Protein AF-A0A218XAG0-F1 (afdb_monomer_lite)

Secondary structure (DSSP, 8-state):
----HHHHTT-------EEEEE--GGGS-HHHHHHHHHHHHHSEEE-TTS-EEE-TTEEEEE---TTHHHHHHHHHH--S-----HHHHHHHHHHHHHHHHHHHT--

Foldseek 3Di:
DDDDPVVVVPPPPDPPFAEDEAEACLVDDVVVVVQVVVCVVVQWGADPVRDIDGNPRYHYHYDHCQCVVVVVVVVVVDPDDDPDPVVVVVVVSVVVSVVSVVVSVVD

InterPro domains:
  IPR001270 ClpA/B family [PR00300] (21-39)
  IPR001270 ClpA/B family [PR00300] (54-68)
  IPR003959 ATPase, AAA-type, core [PF07724] (19-100)
  IPR027417 P-loop containing nucleoside triphosphate hydrolase [G3DSA:3.40.50.300] (11-107)
  IPR027417 P-loop containing nucleoside triphosphate hydrolase [SSF52540] (17-88)
  IPR050130 ATP-dependent Clp protease/Chaperone ClpA/ClpB [PTHR11638] (20-103)

pLDDT: mean 73.06, std 14.68, range [44.19, 93.81]

Sequence (107 aa):
MLVTPREVSSLRLSVAGLMVLFDEIEKVHPDVFNMMLQILEDGRLTDSKGRTVSFKNMLQIMTSNVGSSVIEKEGRRTGFHLHYDEDSSYNRIKILMTEELEHFRTD

Structure (mmCIF, N/CA/C/O backbone):
data_AF-A0A218XAG0-F1
#
_entry.id   AF-A0A218XAG0-F1
#
loop_
_atom_site.group_PDB
_atom_site.id
_atom_site.type_symbol
_atom_site.label_atom_id
_atom_site.label_alt_id
_atom_site.label_comp_id
_atom_site.label_asym_id
_atom_site.label_entity_id
_atom_site.label_seq_id
_atom_site.pdbx_PDB_ins_code
_atom_site.Cartn_x
_atom_site.Cartn_y
_atom_site.Cartn_z
_atom_site.occupancy
_atom_site.B_iso_or_equiv
_atom_site.auth_seq_id
_atom_site.auth_comp_id
_atom_site.auth_asym_id
_atom_site.auth_atom_id
_atom_site.pdbx_PDB_model_num
ATOM 1 N N . MET A 1 1 ? -38.045 -29.342 -6.496 1.00 44.88 1 MET A N 1
ATOM 2 C CA . MET A 1 1 ? -36.900 -29.909 -5.756 1.00 44.88 1 MET A CA 1
ATOM 3 C C . MET A 1 1 ? -36.817 -29.152 -4.439 1.00 44.88 1 MET A C 1
ATOM 5 O O . MET A 1 1 ? -36.515 -27.968 -4.469 1.00 44.88 1 MET A O 1
ATOM 9 N N . LEU A 1 2 ? -37.258 -29.755 -3.333 1.00 47.41 2 LEU A N 1
ATOM 10 C CA . LEU A 1 2 ? -37.289 -29.101 -2.019 1.00 47.41 2 LEU A CA 1
ATOM 11 C C . LEU A 1 2 ? -35.977 -29.424 -1.299 1.00 47.41 2 LEU A C 1
ATOM 13 O O . LEU A 1 2 ? -35.706 -30.591 -1.033 1.00 47.41 2 LEU A O 1
ATOM 17 N N . VAL A 1 3 ? -35.165 -28.398 -1.046 1.00 59.34 3 VAL A N 1
ATOM 18 C CA . VAL A 1 3 ? -33.913 -28.501 -0.281 1.00 59.34 3 VAL A CA 1
ATOM 19 C C . VAL A 1 3 ? -34.260 -28.857 1.165 1.00 59.34 3 VAL A C 1
ATOM 21 O O . VAL A 1 3 ? -35.183 -28.284 1.749 1.00 59.34 3 VAL A O 1
ATOM 24 N N . THR A 1 4 ? -33.565 -29.836 1.737 1.00 65.06 4 THR A N 1
ATOM 25 C CA . THR A 1 4 ? -33.869 -30.357 3.074 1.00 65.06 4 THR A CA 1
ATOM 26 C C . THR A 1 4 ? -33.331 -29.428 4.175 1.00 65.06 4 THR A C 1
ATOM 28 O O . THR A 1 4 ? -32.293 -28.790 3.993 1.00 65.06 4 THR A O 1
ATOM 31 N N . PRO A 1 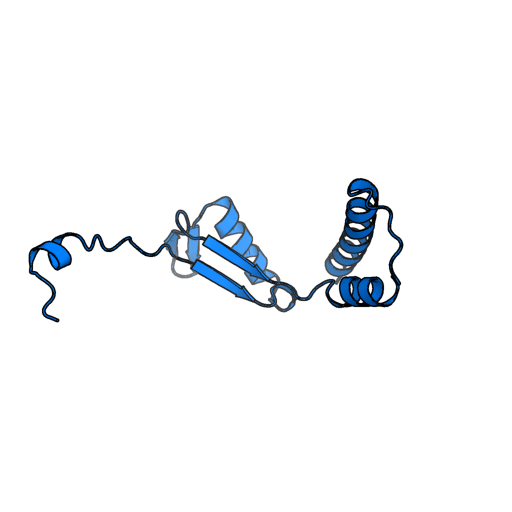5 ? -33.956 -29.363 5.370 1.00 58.38 5 PRO A N 1
ATOM 32 C CA . PRO A 1 5 ? -33.505 -28.478 6.457 1.00 58.38 5 PRO A CA 1
ATOM 33 C C . PRO A 1 5 ? -32.050 -28.707 6.915 1.00 58.38 5 PRO A C 1
ATOM 35 O O . PRO A 1 5 ? -31.399 -27.794 7.425 1.00 58.38 5 PRO A O 1
ATOM 38 N N . ARG A 1 6 ? -31.507 -29.917 6.704 1.00 57.41 6 ARG A N 1
ATOM 39 C CA . ARG A 1 6 ? -30.103 -30.248 7.002 1.00 57.41 6 ARG A CA 1
ATOM 40 C C . ARG A 1 6 ? -29.111 -29.564 6.057 1.00 57.41 6 ARG A C 1
ATOM 42 O O . ARG A 1 6 ? -28.028 -29.215 6.507 1.00 57.41 6 ARG A O 1
ATOM 49 N N . GLU A 1 7 ? -29.483 -29.312 4.803 1.00 56.72 7 GLU A N 1
ATOM 50 C CA . GLU A 1 7 ? -28.627 -28.626 3.819 1.00 56.72 7 GLU A CA 1
ATOM 51 C C . GLU A 1 7 ? -28.539 -27.116 4.089 1.00 56.72 7 GLU A C 1
ATOM 53 O O . GLU A 1 7 ? -27.514 -26.489 3.834 1.00 56.72 7 GLU A O 1
ATOM 58 N N . VAL A 1 8 ? -29.574 -26.533 4.703 1.00 57.94 8 VAL A N 1
ATOM 59 C CA . VAL A 1 8 ? -29.566 -25.126 5.148 1.00 57.94 8 VAL A CA 1
ATOM 60 C C . VAL A 1 8 ? -28.656 -24.932 6.373 1.00 57.94 8 VAL A C 1
ATOM 62 O O . VAL A 1 8 ? -28.056 -23.876 6.549 1.00 57.94 8 VAL A O 1
ATOM 65 N N . SER A 1 9 ? -28.492 -25.976 7.194 1.00 55.78 9 SER A N 1
ATOM 66 C CA . SER A 1 9 ? -27.698 -25.950 8.434 1.00 55.78 9 SER A CA 1
ATOM 67 C C . SER A 1 9 ? -26.178 -25.943 8.195 1.00 55.78 9 SER A C 1
ATOM 69 O O . SER A 1 9 ? -25.417 -25.601 9.099 1.00 55.78 9 SER A O 1
ATOM 71 N N . SER A 1 10 ? -25.719 -26.327 6.996 1.00 52.25 10 SER A N 1
ATOM 72 C CA . SER A 1 10 ? -24.295 -26.371 6.624 1.00 52.25 10 SER A CA 1
ATOM 73 C C . SER A 1 10 ? -23.798 -25.121 5.895 1.00 52.25 10 SER A C 1
ATOM 75 O O . SER A 1 10 ? -22.624 -25.060 5.527 1.00 52.25 10 SER A O 1
ATOM 77 N N . LEU A 1 11 ? -24.645 -24.108 5.701 1.00 52.31 11 LEU A N 1
ATOM 78 C CA . LEU A 1 11 ? -24.227 -22.815 5.164 1.00 52.31 11 LEU A CA 1
ATOM 79 C C . LEU A 1 11 ? -23.481 -22.029 6.249 1.00 52.31 11 LEU A C 1
ATOM 81 O O . LEU A 1 11 ? -24.019 -21.130 6.892 1.00 52.31 11 LEU A O 1
ATOM 85 N N . ARG A 1 12 ? -22.205 -22.368 6.463 1.00 58.03 12 ARG A N 1
ATOM 86 C CA . ARG A 1 12 ? -21.271 -21.436 7.097 1.00 58.03 12 ARG A CA 1
ATOM 87 C C . ARG A 1 12 ? -21.160 -20.238 6.165 1.00 58.03 12 ARG A C 1
ATOM 89 O O . ARG A 1 12 ? -20.559 -20.342 5.101 1.00 58.03 12 ARG A O 1
ATOM 96 N N . LEU A 1 13 ? -21.736 -19.111 6.569 1.00 53.50 13 LEU A N 1
ATOM 97 C CA . LEU A 1 13 ? -21.426 -17.824 5.968 1.00 53.50 13 LEU A CA 1
ATOM 98 C C . LEU A 1 13 ? -19.930 -17.579 6.212 1.00 53.50 13 LEU A C 1
ATOM 100 O O . LEU A 1 13 ? -19.526 -17.165 7.299 1.00 53.50 13 LEU A O 1
ATOM 104 N N . SER A 1 14 ? -19.084 -17.925 5.242 1.00 57.50 14 SER A N 1
ATOM 105 C CA . SER A 1 14 ? -17.701 -17.470 5.242 1.00 57.50 14 SER A CA 1
ATOM 106 C C . SER A 1 14 ? -17.771 -15.957 5.142 1.00 57.50 14 SER A C 1
ATOM 108 O O . SER A 1 14 ? -18.326 -15.440 4.173 1.00 57.50 14 SER A O 1
ATOM 110 N N . VAL A 1 15 ? -17.266 -15.253 6.151 1.00 57.47 15 VAL A N 1
ATOM 111 C CA . VAL A 1 15 ? -17.063 -13.808 6.068 1.00 57.47 15 VAL A CA 1
ATOM 112 C C . VAL A 1 15 ? -16.285 -13.561 4.776 1.00 57.47 15 VAL A C 1
ATOM 114 O O . VAL A 1 15 ? -15.135 -13.981 4.664 1.00 57.47 15 VAL A O 1
ATOM 117 N N . ALA A 1 16 ? -16.937 -12.979 3.770 1.00 58.97 16 ALA A N 1
ATOM 118 C CA . ALA A 1 16 ? -16.255 -12.550 2.564 1.00 58.97 16 ALA A CA 1
ATOM 119 C C . ALA A 1 16 ? -15.262 -11.474 3.013 1.00 58.97 16 ALA A C 1
ATOM 121 O O . ALA A 1 16 ? -15.667 -10.468 3.598 1.00 58.97 16 ALA A O 1
ATOM 122 N N . GLY A 1 17 ? -13.964 -11.743 2.861 1.00 69.88 17 GLY A N 1
ATOM 123 C CA . GLY A 1 17 ? -12.922 -10.787 3.220 1.00 69.88 17 GLY A CA 1
ATOM 124 C C . GLY A 1 17 ? -13.144 -9.454 2.506 1.00 69.88 17 GLY A C 1
ATOM 125 O O . GLY A 1 17 ? -13.737 -9.402 1.428 1.00 69.88 17 GLY A O 1
ATOM 126 N N . LEU A 1 18 ? -12.683 -8.365 3.116 1.00 76.12 18 LEU A N 1
ATOM 127 C CA . LEU A 1 18 ? -12.758 -7.049 2.497 1.00 76.12 18 LEU A CA 1
ATOM 128 C C . LEU A 1 18 ? -11.772 -7.016 1.322 1.00 76.12 18 LEU A C 1
ATOM 130 O O . LEU A 1 18 ? -10.569 -7.139 1.526 1.00 76.12 18 LEU A O 1
ATOM 134 N N . MET A 1 19 ? -12.272 -6.879 0.098 1.00 82.69 19 MET A N 1
ATOM 135 C CA . MET A 1 19 ? -11.443 -6.634 -1.082 1.00 82.69 19 MET A CA 1
ATOM 136 C C . MET A 1 19 ? -11.602 -5.172 -1.481 1.00 82.69 19 MET A C 1
ATOM 138 O O . MET A 1 19 ? -12.727 -4.692 -1.618 1.00 82.69 19 MET A O 1
ATOM 142 N N . VAL A 1 20 ? -10.484 -4.476 -1.676 1.00 84.94 20 VAL A N 1
ATOM 143 C CA . VAL A 1 20 ? -10.476 -3.119 -2.230 1.00 84.94 20 VAL A CA 1
ATOM 144 C C . VAL A 1 20 ? -9.648 -3.119 -3.500 1.00 84.94 20 VAL A C 1
ATOM 146 O O . VAL A 1 20 ? -8.490 -3.533 -3.493 1.00 84.94 20 VAL A O 1
ATOM 149 N N . LEU A 1 21 ? -10.273 -2.665 -4.582 1.00 88.25 21 LEU A N 1
ATOM 150 C CA . LEU A 1 21 ? -9.643 -2.456 -5.875 1.00 88.25 21 LEU A CA 1
ATOM 151 C C . LEU A 1 21 ? -9.374 -0.962 -6.055 1.00 88.25 21 LEU A C 1
ATOM 153 O O . LEU A 1 21 ? -10.299 -0.154 -5.972 1.00 88.25 21 LEU A O 1
ATOM 157 N N . PHE A 1 22 ? -8.124 -0.619 -6.326 1.00 87.81 22 PHE A N 1
ATOM 158 C CA . PHE A 1 22 ? -7.721 0.697 -6.796 1.00 87.81 22 PHE A CA 1
ATOM 159 C C . PHE A 1 22 ? -7.390 0.586 -8.278 1.00 87.81 22 PHE A C 1
ATOM 161 O O . PHE A 1 22 ? -6.456 -0.124 -8.645 1.00 87.81 22 PHE A O 1
ATOM 168 N N . ASP A 1 23 ? -8.185 1.249 -9.111 1.00 88.88 23 ASP A N 1
ATOM 169 C CA . ASP A 1 23 ? -7.991 1.252 -10.558 1.00 88.88 23 ASP A CA 1
ATOM 170 C C . ASP A 1 23 ? -7.245 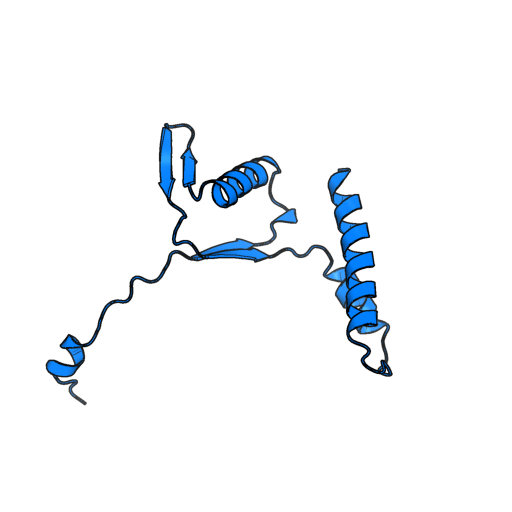2.514 -11.003 1.00 88.88 23 ASP A C 1
ATOM 172 O O . ASP A 1 23 ? -7.447 3.576 -10.413 1.00 88.88 23 ASP A O 1
ATOM 176 N N . GLU A 1 24 ? -6.390 2.391 -12.019 1.00 88.75 24 GLU A N 1
ATOM 177 C CA . GLU A 1 24 ? -5.615 3.497 -12.611 1.00 88.75 24 GLU A CA 1
ATOM 178 C C . GLU A 1 24 ? -4.858 4.357 -11.579 1.00 88.75 24 GLU A C 1
ATOM 180 O O . GLU A 1 24 ? -4.971 5.589 -11.552 1.00 88.75 24 GLU A O 1
ATOM 185 N N 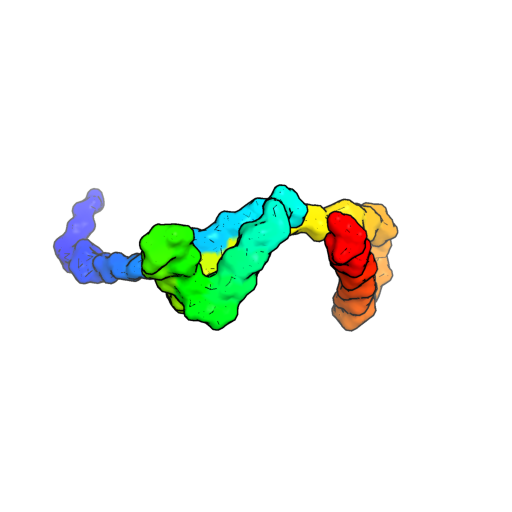. ILE A 1 25 ? -4.083 3.710 -10.701 1.00 86.69 25 ILE A N 1
ATOM 186 C CA . ILE A 1 25 ? -3.414 4.382 -9.576 1.00 86.69 25 ILE A CA 1
ATOM 187 C C . ILE A 1 25 ? -2.482 5.532 -10.004 1.00 86.69 25 ILE A C 1
ATOM 189 O O . ILE A 1 25 ? -2.273 6.470 -9.240 1.00 86.69 25 ILE A O 1
ATOM 193 N N . GLU A 1 26 ? -1.977 5.522 -11.237 1.00 86.19 26 GLU A N 1
ATOM 194 C CA . GLU A 1 26 ? -1.143 6.590 -11.797 1.00 86.19 26 GLU A CA 1
ATOM 195 C C . GLU A 1 26 ? -1.857 7.940 -11.949 1.00 86.19 26 GLU A C 1
ATOM 197 O O . GLU A 1 26 ? -1.200 8.973 -12.041 1.00 86.19 26 GLU A O 1
ATOM 202 N N . LYS A 1 27 ? -3.195 7.960 -11.988 1.00 86.44 27 LYS A N 1
ATOM 203 C CA . LYS A 1 27 ? -3.979 9.203 -12.109 1.00 86.44 27 LYS A CA 1
ATOM 204 C C . LYS A 1 27 ? -4.302 9.833 -10.758 1.00 86.44 27 LYS A C 1
ATOM 206 O O . LYS A 1 27 ? -4.926 10.894 -10.695 1.00 86.44 27 LYS A O 1
ATOM 211 N N . VAL A 1 28 ? -3.957 9.151 -9.673 1.00 84.75 28 VAL A N 1
ATOM 212 C CA . VAL A 1 28 ? -4.336 9.536 -8.323 1.00 84.75 28 VAL A CA 1
ATOM 213 C C . VAL A 1 28 ? -3.358 10.578 -7.774 1.00 84.75 28 VAL A C 1
ATOM 215 O O . VAL A 1 28 ? -2.159 10.530 -8.023 1.00 84.75 28 VAL A O 1
ATOM 218 N N . HIS A 1 29 ? -3.877 11.527 -6.989 1.00 88.25 29 HIS A N 1
ATOM 219 C CA . HIS A 1 29 ? -3.054 12.544 -6.337 1.00 88.25 29 HIS A CA 1
ATOM 220 C C . HIS A 1 29 ? -2.014 11.911 -5.384 1.00 88.25 29 HIS A C 1
ATOM 222 O O . HIS A 1 29 ? -2.387 11.014 -4.616 1.00 88.25 29 HIS A O 1
ATOM 228 N N . PRO A 1 30 ? -0.762 12.411 -5.336 1.00 84.75 30 PRO A N 1
ATOM 229 C CA . PRO A 1 30 ? 0.304 11.857 -4.490 1.00 84.75 30 PRO A CA 1
ATOM 230 C C . PRO A 1 30 ? -0.071 11.671 -3.009 1.00 84.75 30 PRO A C 1
ATOM 232 O O . PRO A 1 30 ? 0.330 10.697 -2.374 1.00 84.75 30 PRO A O 1
ATOM 235 N N . ASP A 1 31 ? -0.912 12.548 -2.456 1.00 85.00 31 ASP A N 1
ATOM 236 C CA . ASP A 1 31 ? -1.376 12.445 -1.060 1.00 85.00 31 ASP A CA 1
ATOM 237 C C . ASP A 1 31 ? -2.180 11.172 -0.766 1.00 85.00 31 ASP A C 1
ATOM 239 O O . ASP A 1 31 ? -2.167 10.661 0.356 1.00 85.00 31 ASP A O 1
ATOM 243 N N . VAL A 1 32 ? -2.876 10.629 -1.765 1.00 84.81 32 VAL A N 1
ATOM 244 C CA . VAL A 1 32 ? -3.590 9.357 -1.613 1.00 84.81 32 VAL A CA 1
ATOM 245 C C . VAL A 1 32 ? -2.601 8.199 -1.560 1.00 84.81 32 VAL A C 1
ATOM 247 O O . VAL A 1 32 ? -2.811 7.261 -0.793 1.00 84.81 32 VAL A O 1
ATOM 250 N N . PHE A 1 33 ? -1.492 8.299 -2.294 1.00 83.12 33 PHE A N 1
ATOM 251 C CA . PHE A 1 33 ? -0.397 7.337 -2.236 1.00 83.12 33 PHE A CA 1
ATOM 252 C C . PHE A 1 33 ? 0.191 7.262 -0.821 1.00 83.12 33 PHE A C 1
ATOM 254 O O . PHE A 1 33 ? 0.374 6.172 -0.287 1.00 83.12 33 PHE A O 1
ATOM 261 N N . ASN A 1 34 ? 0.379 8.404 -0.151 1.00 84.50 34 ASN A N 1
ATOM 262 C CA . ASN A 1 34 ? 0.847 8.446 1.241 1.00 84.50 34 ASN A CA 1
ATOM 263 C C . ASN A 1 34 ? -0.129 7.770 2.220 1.00 84.50 34 ASN A C 1
ATOM 265 O O . ASN A 1 34 ? 0.292 7.031 3.109 1.00 84.50 34 ASN A O 1
ATOM 269 N N . MET A 1 35 ? -1.440 7.957 2.035 1.00 87.19 35 MET A N 1
ATOM 270 C CA . MET A 1 35 ? -2.446 7.231 2.825 1.00 87.19 35 MET A CA 1
ATOM 271 C C . MET A 1 35 ? -2.417 5.720 2.555 1.00 87.19 35 MET A C 1
ATOM 273 O O . MET A 1 35 ? -2.629 4.923 3.468 1.00 87.19 35 MET A O 1
ATOM 277 N N . MET A 1 36 ? -2.147 5.307 1.316 1.00 86.31 36 MET A N 1
ATOM 278 C CA . MET A 1 36 ? -1.998 3.893 0.963 1.00 86.31 36 MET A CA 1
ATOM 279 C C . MET A 1 36 ? -0.743 3.281 1.584 1.00 86.31 36 MET A C 1
ATOM 281 O O . MET A 1 36 ? -0.822 2.172 2.105 1.00 86.31 36 MET A O 1
ATOM 285 N N . LEU A 1 37 ? 0.385 3.999 1.590 1.00 85.94 37 LEU A N 1
ATOM 286 C CA . LEU A 1 37 ? 1.607 3.562 2.272 1.00 85.94 37 LEU A CA 1
ATOM 287 C C . LEU A 1 37 ? 1.344 3.321 3.761 1.00 85.94 37 LEU A C 1
ATOM 289 O O . LEU A 1 37 ? 1.695 2.265 4.276 1.00 85.94 37 LEU A O 1
ATOM 293 N N . GLN A 1 38 ? 0.608 4.222 4.418 1.00 88.00 38 GLN A N 1
ATOM 294 C CA . GLN A 1 38 ? 0.198 4.029 5.810 1.00 88.00 38 GLN A CA 1
ATOM 295 C C . GLN A 1 38 ? -0.636 2.749 6.009 1.00 88.00 38 GLN A C 1
ATOM 297 O O . GLN A 1 38 ? -0.442 2.017 6.980 1.00 88.00 38 GLN A O 1
ATOM 302 N N . ILE A 1 39 ? -1.560 2.450 5.090 1.00 89.81 39 ILE A N 1
ATOM 303 C CA . ILE A 1 39 ? -2.353 1.213 5.139 1.00 89.81 39 ILE A CA 1
ATOM 304 C C . ILE A 1 39 ? -1.461 -0.023 4.978 1.00 89.81 39 ILE A C 1
ATOM 306 O O . ILE A 1 39 ? -1.673 -1.004 5.690 1.00 89.81 39 ILE A O 1
ATOM 310 N N . LEU A 1 40 ? -0.485 0.012 4.069 1.00 86.00 40 LEU A N 1
ATOM 311 C CA . LEU A 1 40 ? 0.432 -1.103 3.818 1.00 86.00 40 LEU A CA 1
ATOM 312 C C . LEU A 1 40 ? 1.401 -1.343 4.984 1.00 86.00 40 LEU A C 1
ATOM 314 O O . LEU A 1 40 ? 1.724 -2.494 5.269 1.00 86.00 40 LEU A O 1
ATOM 318 N N . GLU A 1 41 ? 1.833 -0.285 5.670 1.00 88.81 41 GLU A N 1
ATOM 319 C CA . GLU A 1 41 ? 2.724 -0.373 6.830 1.00 88.81 41 GLU A CA 1
ATOM 320 C C . GLU A 1 41 ? 1.981 -0.842 8.092 1.00 88.81 41 GLU A C 1
ATOM 322 O O . GLU A 1 41 ? 2.319 -1.873 8.677 1.00 88.81 41 GLU A O 1
ATOM 327 N N . ASP A 1 42 ? 0.929 -0.124 8.496 1.00 89.81 42 ASP A N 1
ATOM 328 C CA . ASP A 1 42 ? 0.275 -0.324 9.797 1.00 89.81 42 ASP A CA 1
ATOM 329 C C . ASP A 1 42 ? -0.981 -1.209 9.732 1.00 89.81 42 ASP A C 1
ATOM 331 O O . ASP A 1 42 ? -1.541 -1.617 10.764 1.00 89.81 42 ASP A O 1
ATOM 335 N N . GLY A 1 43 ? -1.490 -1.492 8.530 1.00 89.00 43 GLY A N 1
ATOM 336 C CA . GLY A 1 43 ? -2.770 -2.176 8.342 1.00 89.00 43 GLY A CA 1
ATOM 337 C C . GLY A 1 43 ? -3.942 -1.380 8.917 1.00 89.00 43 GLY A C 1
ATOM 338 O O . GLY A 1 43 ? -4.930 -1.976 9.369 1.00 89.00 43 GLY A O 1
ATOM 339 N N . ARG A 1 44 ? -3.823 -0.049 9.005 1.00 91.50 44 ARG A N 1
ATOM 340 C CA . ARG A 1 44 ? -4.828 0.866 9.564 1.00 91.50 44 ARG A CA 1
ATOM 341 C C . ARG A 1 44 ? -4.761 2.219 8.862 1.00 91.50 44 ARG A C 1
ATOM 343 O O . ARG A 1 44 ? -3.693 2.656 8.465 1.00 91.50 44 ARG A O 1
ATOM 350 N N . LEU A 1 45 ? -5.898 2.902 8.786 1.00 91.19 45 LEU A N 1
ATOM 351 C CA . LEU A 1 45 ? -5.974 4.293 8.342 1.00 91.19 45 LEU A CA 1
ATOM 352 C C . LEU A 1 45 ? -6.734 5.101 9.387 1.00 91.19 45 LEU A C 1
ATOM 354 O O . LEU A 1 45 ? -7.796 4.665 9.839 1.00 91.19 45 LEU A O 1
ATOM 358 N N . THR A 1 46 ? -6.202 6.264 9.754 1.00 90.44 46 THR A N 1
ATOM 359 C CA . THR A 1 46 ? -6.866 7.214 10.653 1.00 90.44 46 THR A CA 1
ATOM 360 C C . THR A 1 46 ? -7.257 8.455 9.868 1.00 90.44 46 THR A C 1
ATOM 362 O O . THR A 1 46 ? -6.409 9.075 9.237 1.00 90.44 46 THR A O 1
ATOM 365 N N . ASP A 1 47 ? -8.537 8.816 9.896 1.00 88.88 47 ASP A N 1
ATOM 366 C CA . ASP A 1 47 ? -9.012 10.025 9.225 1.00 88.88 47 ASP A CA 1
ATOM 367 C C . ASP A 1 47 ? -8.745 11.303 10.043 1.00 88.88 47 ASP A C 1
ATOM 369 O O . ASP A 1 47 ? -8.340 11.268 11.206 1.00 88.88 47 ASP A O 1
ATOM 373 N N . SER A 1 48 ? -9.037 12.463 9.452 1.00 86.62 48 SER A N 1
ATOM 374 C CA . SER A 1 48 ? -8.859 13.778 10.089 1.00 86.62 48 SER A CA 1
ATOM 375 C C . SER A 1 48 ? -9.743 14.024 11.317 1.00 86.62 48 SER A C 1
ATOM 377 O O . SER A 1 48 ? -9.516 14.975 12.061 1.00 86.62 48 SER A O 1
ATOM 379 N N . LYS A 1 49 ? -10.752 13.178 11.553 1.00 93.31 49 LYS A N 1
ATOM 380 C CA . LYS A 1 49 ? -11.617 13.220 12.739 1.00 93.31 49 LYS A CA 1
ATOM 381 C C . LYS A 1 49 ? -11.126 12.266 13.833 1.00 93.31 49 LYS A C 1
ATOM 383 O O . LYS A 1 49 ? -11.813 12.101 14.839 1.00 93.31 49 LYS A O 1
ATOM 388 N N . GLY A 1 50 ? -9.967 11.630 13.640 1.00 92.00 50 GLY A N 1
ATOM 389 C CA . GLY A 1 50 ? -9.369 10.682 14.577 1.00 92.00 50 GLY A CA 1
ATOM 390 C C . GLY A 1 50 ? -10.006 9.293 14.545 1.00 92.00 50 GLY A C 1
ATOM 391 O O . GLY A 1 50 ? -9.778 8.497 15.455 1.00 92.00 50 GLY A O 1
ATOM 392 N N . ARG A 1 51 ? -10.825 8.974 13.535 1.00 93.81 51 ARG A N 1
ATOM 393 C CA . ARG A 1 51 ? -11.443 7.648 13.412 1.00 93.81 51 ARG A CA 1
ATOM 394 C C . ARG A 1 51 ? -10.468 6.708 12.723 1.00 93.81 51 ARG A C 1
ATOM 396 O O . ARG A 1 51 ? -10.052 6.974 11.600 1.00 93.81 51 ARG A O 1
ATOM 403 N N . THR A 1 52 ? -10.158 5.588 13.369 1.00 92.06 52 THR A N 1
ATOM 404 C CA . THR A 1 52 ? -9.244 4.578 12.823 1.00 92.06 52 THR A CA 1
ATOM 405 C C . THR A 1 52 ? -10.000 3.356 12.312 1.00 92.06 52 THR A C 1
ATOM 407 O O . THR A 1 52 ? -10.718 2.702 13.068 1.00 92.06 52 THR A O 1
ATOM 410 N N . VAL A 1 53 ? -9.769 2.987 11.054 1.00 89.56 53 VAL A N 1
ATOM 411 C CA . VAL A 1 53 ? -10.270 1.752 10.430 1.00 89.56 53 VAL A CA 1
ATOM 412 C C . VAL A 1 53 ? -9.120 0.753 10.297 1.00 89.56 53 VAL A C 1
ATOM 414 O O . VAL A 1 53 ? -7.981 1.151 10.064 1.00 89.56 53 VAL A O 1
ATOM 417 N N . SER A 1 54 ? -9.390 -0.544 10.481 1.00 88.00 54 SER A N 1
ATOM 418 C CA . SER A 1 54 ? -8.387 -1.603 10.307 1.00 88.00 54 SER A CA 1
ATOM 419 C C . SER A 1 54 ? -8.534 -2.311 8.961 1.00 88.00 54 SER A C 1
ATOM 421 O O . SER A 1 54 ? -9.635 -2.667 8.555 1.00 88.00 54 SER A O 1
ATOM 423 N N . PHE A 1 55 ? -7.390 -2.545 8.325 1.00 89.31 55 PHE A N 1
ATOM 424 C CA . PHE A 1 55 ? -7.187 -3.147 7.010 1.00 89.31 55 PHE A CA 1
ATOM 425 C C . PHE A 1 55 ? -6.442 -4.496 7.106 1.00 89.31 55 PHE A C 1
ATOM 427 O O . PHE A 1 55 ? -6.102 -5.087 6.091 1.00 89.31 55 PHE A O 1
ATOM 434 N N . LYS A 1 56 ? -6.210 -5.034 8.316 1.00 84.62 56 LYS A N 1
ATOM 435 C CA . LYS A 1 56 ? -5.386 -6.244 8.550 1.00 84.62 56 LYS A CA 1
ATOM 436 C C . LYS A 1 56 ? -5.873 -7.518 7.844 1.00 84.62 56 LYS A C 1
ATOM 438 O O . LYS A 1 56 ? -5.081 -8.426 7.638 1.00 84.62 56 LYS A O 1
ATOM 443 N N . ASN A 1 57 ? -7.154 -7.576 7.481 1.00 81.81 57 ASN A N 1
ATOM 444 C CA . ASN A 1 57 ? -7.766 -8.700 6.764 1.00 81.81 57 ASN A CA 1
ATOM 445 C C . ASN A 1 57 ? -8.325 -8.258 5.399 1.00 81.81 57 ASN A C 1
ATOM 447 O O . ASN A 1 57 ? -9.338 -8.792 4.942 1.00 81.81 57 ASN A O 1
ATOM 451 N N . MET A 1 58 ? -7.720 -7.230 4.798 1.00 85.56 58 MET A N 1
ATOM 452 C CA . MET A 1 58 ? -8.099 -6.723 3.485 1.00 85.56 58 MET A CA 1
ATOM 453 C C . MET A 1 58 ? -7.170 -7.276 2.402 1.00 85.56 58 MET A C 1
ATOM 455 O O . MET A 1 58 ? -5.952 -7.236 2.550 1.00 85.56 58 MET A O 1
ATOM 459 N N . LEU A 1 59 ? -7.747 -7.719 1.284 1.00 83.50 59 LEU A N 1
ATOM 460 C CA . LEU A 1 59 ? -7.013 -7.907 0.035 1.00 83.50 59 LEU A CA 1
ATOM 461 C C . LEU A 1 59 ? -7.058 -6.603 -0.770 1.00 83.50 59 LEU A C 1
ATOM 463 O O . LEU A 1 59 ? -8.118 -6.213 -1.264 1.00 83.50 59 LEU A O 1
ATOM 467 N N . GLN A 1 60 ? -5.914 -5.937 -0.889 1.00 85.06 60 GLN A N 1
ATOM 468 C CA . GLN A 1 60 ? -5.751 -4.744 -1.715 1.00 85.06 60 GLN A CA 1
ATOM 469 C C . GLN A 1 60 ? -5.237 -5.143 -3.100 1.00 85.06 60 GLN A C 1
ATOM 471 O O . GLN A 1 60 ? -4.188 -5.773 -3.216 1.00 85.06 60 GLN A O 1
ATOM 476 N N . ILE A 1 61 ? -5.976 -4.773 -4.144 1.00 87.94 61 ILE A N 1
ATOM 477 C CA . ILE A 1 61 ? -5.580 -4.951 -5.543 1.00 87.94 61 ILE A CA 1
ATOM 478 C C . ILE A 1 61 ? -5.423 -3.567 -6.154 1.00 87.94 61 ILE A C 1
ATOM 480 O O . ILE A 1 61 ? -6.290 -2.715 -5.978 1.00 87.94 61 ILE A O 1
ATOM 484 N N . MET A 1 62 ? -4.320 -3.343 -6.862 1.00 87.38 62 MET A N 1
ATOM 485 C CA . MET A 1 62 ? -4.067 -2.101 -7.584 1.00 87.38 62 MET A CA 1
ATOM 486 C C . MET A 1 62 ? -3.773 -2.424 -9.043 1.00 87.38 62 MET A C 1
ATOM 488 O O . MET A 1 62 ? -3.030 -3.365 -9.326 1.00 87.38 62 MET A O 1
ATOM 492 N N . THR A 1 63 ? -4.347 -1.655 -9.955 1.00 86.88 63 THR A N 1
ATOM 493 C CA . THR A 1 63 ? -4.037 -1.711 -11.383 1.00 86.88 63 THR A CA 1
ATOM 494 C C . THR A 1 63 ? -3.445 -0.371 -11.805 1.00 86.88 63 THR A C 1
ATOM 496 O O . THR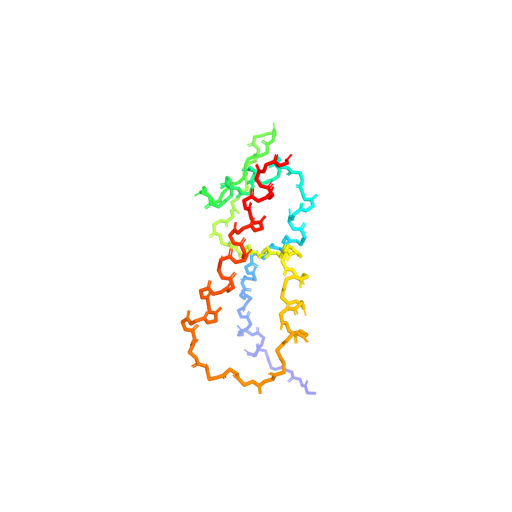 A 1 63 ? -3.725 0.680 -11.223 1.00 86.88 63 THR A O 1
ATOM 499 N N . SER A 1 64 ? -2.591 -0.419 -12.818 1.00 85.06 64 SER A N 1
ATOM 500 C CA . SER A 1 64 ? -2.052 0.767 -13.463 1.00 85.06 64 SER A CA 1
ATOM 501 C C . SER A 1 64 ? -1.975 0.525 -14.957 1.00 85.06 64 SER A C 1
ATOM 503 O O . SER A 1 64 ? -1.622 -0.578 -15.380 1.00 85.06 64 SER A O 1
ATOM 505 N N . ASN A 1 65 ? -2.272 1.551 -15.753 1.00 83.94 65 ASN A N 1
ATOM 506 C CA . ASN A 1 65 ? -2.064 1.494 -17.197 1.00 83.94 65 ASN A CA 1
ATOM 507 C C . ASN A 1 65 ? -0.641 1.916 -17.610 1.00 83.94 65 ASN A C 1
ATOM 509 O O . ASN A 1 65 ? -0.315 1.897 -18.804 1.00 83.94 65 ASN A O 1
ATOM 513 N N . VAL A 1 66 ? 0.228 2.257 -16.650 1.00 80.69 66 VAL A N 1
ATOM 514 C CA . VAL A 1 66 ? 1.643 2.572 -16.897 1.00 80.69 66 VAL A CA 1
ATOM 515 C C . VAL A 1 66 ? 2.337 1.363 -17.533 1.00 80.69 66 VAL A C 1
ATOM 517 O O . VAL A 1 66 ? 2.229 0.235 -17.058 1.00 80.69 66 VAL A O 1
ATOM 520 N N . GLY A 1 67 ? 3.028 1.583 -18.656 1.00 68.44 67 GLY A N 1
ATOM 521 C CA . GLY A 1 67 ? 3.741 0.528 -19.389 1.00 68.44 67 GLY A CA 1
ATOM 522 C C . GLY A 1 67 ? 2.888 -0.315 -20.348 1.00 68.44 67 GLY A C 1
ATOM 523 O O . GLY A 1 67 ? 3.444 -1.126 -21.091 1.00 68.44 67 GLY A O 1
ATOM 524 N N . SER A 1 68 ? 1.569 -0.095 -20.432 1.00 73.62 68 SER A N 1
ATOM 525 C CA . SER A 1 68 ? 0.698 -0.813 -21.382 1.00 73.62 68 SER A CA 1
ATOM 526 C C . SER A 1 68 ? 1.144 -0.614 -22.842 1.00 73.62 68 SER A C 1
ATOM 528 O O . SER A 1 68 ? 1.223 -1.561 -23.625 1.00 73.62 68 SER A O 1
ATOM 530 N N . SER A 1 69 ? 1.581 0.603 -23.185 1.00 68.50 69 SER A N 1
ATOM 531 C CA . SER A 1 69 ? 2.105 0.931 -24.518 1.00 68.50 69 SER A CA 1
ATOM 532 C C . SER A 1 69 ? 3.468 0.288 -24.821 1.00 68.50 69 SER A C 1
ATOM 534 O O . SER A 1 69 ? 3.769 0.016 -25.985 1.00 68.50 69 SER A O 1
ATOM 536 N N . VAL A 1 70 ? 4.291 0.021 -23.800 1.00 67.00 70 VAL A N 1
ATOM 537 C CA . VAL A 1 70 ? 5.584 -0.674 -23.929 1.00 67.00 70 VAL A CA 1
ATOM 538 C C . VAL A 1 70 ? 5.344 -2.152 -24.229 1.00 67.00 70 VAL A C 1
ATOM 540 O O . VAL A 1 70 ? 5.909 -2.692 -25.180 1.00 67.00 70 VAL A O 1
ATOM 543 N N . ILE A 1 71 ? 4.429 -2.778 -23.487 1.00 65.50 71 ILE A N 1
ATOM 544 C CA . ILE A 1 71 ? 4.022 -4.173 -23.694 1.00 65.50 71 ILE A CA 1
ATOM 545 C C . ILE A 1 71 ? 3.385 -4.352 -25.082 1.00 65.50 71 ILE A C 1
ATOM 547 O O . ILE A 1 71 ? 3.711 -5.298 -25.799 1.00 65.50 71 ILE A O 1
ATOM 551 N N . GLU A 1 72 ? 2.530 -3.419 -25.512 1.00 67.38 72 GLU A N 1
ATOM 552 C CA . GLU A 1 72 ? 1.885 -3.462 -26.829 1.00 67.38 72 GLU A CA 1
ATOM 553 C C . GLU A 1 72 ? 2.886 -3.289 -27.989 1.00 67.38 72 GLU A C 1
ATOM 555 O O . GLU A 1 72 ? 2.782 -3.967 -29.017 1.00 67.38 72 GLU A O 1
ATOM 560 N N . LYS A 1 73 ? 3.883 -2.404 -27.840 1.00 61.44 73 LYS A N 1
ATOM 561 C CA . LYS A 1 73 ? 4.934 -2.190 -28.849 1.00 61.44 73 LYS A CA 1
ATOM 562 C C . LYS A 1 73 ? 5.842 -3.409 -29.006 1.00 61.44 73 LYS A C 1
ATOM 564 O O .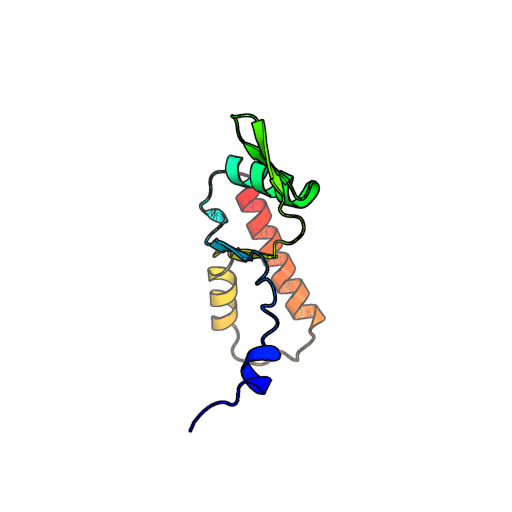 LYS A 1 73 ? 6.159 -3.767 -30.140 1.00 61.44 73 LYS A O 1
ATOM 569 N N . GLU A 1 74 ? 6.214 -4.072 -27.915 1.00 57.28 74 GLU A N 1
ATOM 570 C CA . GLU A 1 74 ? 7.010 -5.306 -27.967 1.00 57.28 74 GLU A CA 1
ATOM 571 C C . GLU A 1 74 ? 6.189 -6.496 -28.495 1.00 57.28 74 GLU A C 1
ATOM 573 O O . GLU A 1 74 ? 6.686 -7.279 -29.311 1.00 57.28 74 GLU A O 1
ATOM 578 N N . GLY A 1 75 ? 4.898 -6.569 -28.147 1.00 57.66 75 GLY A N 1
ATOM 579 C CA . GLY A 1 75 ? 3.959 -7.557 -28.689 1.00 57.66 75 GLY A CA 1
ATOM 580 C C . GLY A 1 75 ? 3.727 -7.431 -30.202 1.00 57.66 75 GLY A C 1
ATOM 581 O O . GLY A 1 75 ? 3.456 -8.428 -30.866 1.00 57.66 75 GLY A O 1
ATOM 582 N N . ARG A 1 76 ? 3.886 -6.229 -30.777 1.00 55.38 76 ARG A N 1
ATOM 583 C CA . ARG A 1 76 ? 3.811 -5.992 -32.233 1.00 55.38 76 ARG A CA 1
ATOM 584 C C . ARG A 1 76 ? 5.153 -6.122 -32.962 1.00 55.38 76 ARG A C 1
ATOM 586 O O . ARG A 1 76 ? 5.150 -6.312 -34.176 1.00 55.38 76 ARG A O 1
ATOM 593 N N . ARG A 1 77 ? 6.291 -6.009 -32.265 1.00 52.06 77 ARG A N 1
ATOM 594 C CA . ARG A 1 77 ? 7.640 -6.106 -32.861 1.00 52.06 77 ARG A CA 1
ATOM 595 C C . ARG A 1 77 ? 8.179 -7.533 -32.958 1.00 52.06 77 ARG A C 1
ATOM 597 O O . ARG A 1 77 ? 9.060 -7.780 -33.777 1.00 52.06 77 ARG A O 1
ATOM 604 N N . THR A 1 78 ? 7.630 -8.473 -32.194 1.00 53.06 78 THR A N 1
ATOM 605 C CA . THR A 1 78 ? 8.105 -9.862 -32.177 1.00 53.06 78 THR A CA 1
ATOM 606 C C . THR A 1 78 ? 7.197 -10.767 -33.008 1.00 53.06 78 THR A C 1
ATOM 608 O O . THR A 1 78 ? 6.279 -11.411 -32.510 1.00 53.06 78 THR A O 1
ATOM 611 N N . GLY A 1 79 ? 7.495 -10.856 -34.307 1.00 50.28 79 GLY A N 1
ATOM 612 C CA . GLY A 1 79 ? 7.247 -12.088 -35.050 1.00 50.28 79 GLY A CA 1
ATOM 613 C C . GLY A 1 79 ? 8.100 -13.199 -34.430 1.00 50.28 79 GLY A C 1
ATOM 614 O O . GLY A 1 79 ? 9.320 -13.086 -34.363 1.00 50.28 79 GLY A O 1
ATOM 615 N N . PHE A 1 80 ? 7.436 -14.228 -33.913 1.00 56.16 80 PHE A N 1
ATOM 616 C CA . PHE A 1 80 ? 7.982 -15.343 -33.143 1.00 56.16 80 PHE A CA 1
ATOM 617 C C . PHE A 1 80 ? 9.261 -15.980 -33.719 1.00 56.16 80 PHE A C 1
ATOM 619 O O . PHE A 1 80 ? 9.197 -16.777 -34.652 1.00 56.16 80 PHE A O 1
ATOM 626 N N . HIS A 1 81 ? 10.394 -15.748 -33.054 1.00 47.22 81 HIS A N 1
ATOM 627 C CA . HIS A 1 81 ? 11.351 -16.812 -32.732 1.00 47.22 81 HIS A CA 1
ATOM 628 C C . HIS A 1 81 ? 12.178 -16.420 -31.500 1.00 47.22 81 HIS A C 1
ATOM 630 O O . HIS A 1 81 ? 13.377 -16.164 -31.580 1.00 47.22 81 HIS A O 1
ATOM 636 N N . LEU A 1 82 ? 11.523 -16.330 -30.342 1.00 49.31 82 LEU A N 1
ATOM 637 C CA . LEU A 1 82 ? 12.245 -16.358 -29.077 1.00 49.31 82 LEU A CA 1
ATOM 638 C C . LEU A 1 82 ? 12.358 -17.820 -28.671 1.00 49.31 82 LEU A C 1
ATOM 640 O O . LEU A 1 82 ? 11.388 -18.457 -28.267 1.00 49.31 82 LEU A O 1
ATOM 644 N N . HIS A 1 83 ? 13.566 -18.351 -28.810 1.00 44.19 83 HIS A N 1
ATOM 645 C CA . HIS A 1 83 ? 14.026 -19.392 -27.911 1.00 44.19 83 HIS A CA 1
ATOM 646 C C . HIS A 1 83 ? 13.778 -18.840 -26.497 1.00 44.19 83 HIS A C 1
ATOM 648 O O . HIS A 1 83 ? 14.357 -17.816 -26.133 1.00 44.19 83 HIS A O 1
ATOM 654 N N . TYR A 1 84 ? 12.807 -19.413 -25.782 1.00 47.69 84 TYR A N 1
ATOM 655 C CA . TYR A 1 84 ? 12.395 -18.965 -24.454 1.00 47.69 84 TYR A CA 1
ATOM 656 C C . TYR A 1 84 ? 13.526 -19.238 -23.462 1.00 47.69 84 TYR A C 1
ATOM 658 O O . TYR A 1 84 ? 13.549 -20.269 -22.800 1.00 47.69 84 TYR A O 1
ATOM 666 N N . ASP A 1 85 ? 14.474 -18.311 -23.378 1.00 56.50 85 ASP A N 1
ATOM 667 C CA . ASP A 1 85 ? 15.247 -18.104 -22.162 1.00 56.50 85 ASP A CA 1
ATOM 668 C C . ASP A 1 85 ? 14.434 -17.122 -21.309 1.00 56.50 85 ASP A C 1
ATOM 670 O O . ASP A 1 85 ? 14.401 -15.912 -21.578 1.00 56.50 85 ASP A O 1
ATOM 674 N N . GLU A 1 86 ? 13.692 -17.659 -20.334 1.00 58.69 86 GLU A N 1
ATOM 675 C CA . GLU A 1 86 ? 12.851 -16.891 -19.398 1.00 58.69 86 GLU A CA 1
ATOM 676 C C . GLU A 1 86 ? 13.639 -15.739 -18.755 1.00 58.69 86 GLU A C 1
ATOM 678 O O . GLU A 1 86 ? 13.128 -14.621 -18.634 1.00 58.69 86 GLU A O 1
ATOM 683 N N . ASP A 1 87 ? 14.922 -15.972 -18.472 1.00 61.22 87 ASP A N 1
ATOM 684 C CA . ASP A 1 87 ? 15.836 -14.992 -17.889 1.00 61.22 87 ASP A CA 1
ATOM 685 C C . ASP A 1 87 ? 16.090 -13.780 -18.798 1.00 61.22 87 ASP A C 1
ATOM 687 O O . ASP A 1 87 ? 16.206 -12.647 -18.319 1.00 61.22 87 ASP A O 1
ATOM 691 N N . SER A 1 88 ? 16.159 -13.970 -20.119 1.00 65.56 88 SER A N 1
ATOM 692 C CA . SER A 1 88 ? 16.420 -12.870 -21.060 1.00 65.56 88 SER A CA 1
ATOM 693 C C . SER A 1 88 ? 15.191 -11.979 -21.239 1.00 65.56 88 SER A C 1
ATOM 695 O O . SER A 1 88 ? 15.298 -10.749 -21.287 1.00 65.56 88 SER A O 1
ATOM 697 N N . SER A 1 89 ? 14.009 -12.598 -21.284 1.00 67.62 89 SER A N 1
ATOM 698 C CA . SER A 1 89 ? 12.738 -11.888 -21.456 1.00 67.62 89 SER A CA 1
ATOM 699 C C . SER A 1 89 ? 12.366 -11.096 -20.200 1.00 67.62 89 SER A C 1
ATOM 701 O O . SER A 1 89 ? 12.014 -9.920 -20.302 1.00 67.62 89 SER A O 1
ATOM 703 N N . TYR A 1 90 ? 12.529 -11.691 -19.012 1.00 70.25 90 TYR A N 1
ATOM 704 C CA . TYR A 1 90 ? 12.278 -11.010 -17.740 1.00 70.25 90 TYR A CA 1
ATOM 705 C C . TYR A 1 90 ? 13.216 -9.817 -17.534 1.00 70.25 90 TYR A C 1
ATOM 707 O O . TYR A 1 90 ? 12.763 -8.725 -17.188 1.00 70.25 90 TYR A O 1
ATOM 715 N N . ASN A 1 91 ? 14.515 -9.984 -17.810 1.00 75.44 91 ASN A N 1
ATOM 716 C CA . ASN A 1 91 ? 15.480 -8.892 -17.677 1.00 75.44 91 ASN A CA 1
ATOM 717 C C . ASN A 1 91 ? 15.182 -7.732 -18.633 1.00 75.44 91 ASN A C 1
ATOM 719 O O . ASN A 1 91 ? 15.288 -6.574 -18.233 1.00 75.44 91 ASN A O 1
ATOM 723 N N . ARG A 1 92 ? 14.756 -8.018 -19.869 1.00 74.19 92 ARG A N 1
ATOM 724 C CA . ARG A 1 92 ? 14.408 -6.976 -20.844 1.00 74.19 92 ARG A CA 1
ATOM 725 C C . ARG A 1 92 ? 13.175 -6.177 -20.417 1.00 74.19 92 ARG A C 1
ATOM 727 O O . ARG A 1 92 ? 13.197 -4.952 -20.489 1.00 74.19 92 ARG A O 1
ATOM 734 N N . ILE A 1 93 ? 12.142 -6.855 -19.915 1.00 71.69 93 ILE A N 1
ATOM 735 C CA . ILE A 1 93 ? 10.931 -6.206 -19.386 1.00 71.69 93 ILE A CA 1
ATOM 736 C C . ILE A 1 93 ? 11.262 -5.377 -18.140 1.00 71.69 93 ILE A C 1
ATOM 738 O O . ILE A 1 93 ? 10.822 -4.234 -18.025 1.00 71.69 93 ILE A O 1
ATOM 742 N N . LYS A 1 94 ? 12.084 -5.913 -17.231 1.00 74.50 94 LYS A N 1
ATOM 743 C CA . LYS A 1 94 ? 12.497 -5.223 -16.005 1.00 74.50 94 LYS A CA 1
ATOM 744 C C . LYS A 1 94 ? 13.242 -3.917 -16.291 1.00 74.50 94 LYS A C 1
ATOM 746 O O . LYS A 1 94 ? 12.978 -2.926 -15.617 1.00 74.50 94 LYS A O 1
ATOM 751 N N . ILE A 1 95 ? 14.143 -3.902 -17.276 1.00 80.56 95 ILE A N 1
ATOM 752 C CA . ILE A 1 95 ? 14.893 -2.694 -17.661 1.00 80.56 95 ILE A CA 1
ATOM 753 C C . ILE A 1 95 ? 13.931 -1.603 -18.140 1.00 80.56 95 ILE A C 1
ATOM 755 O O . ILE A 1 95 ? 13.931 -0.512 -17.579 1.00 80.56 95 ILE A O 1
ATOM 759 N N . LEU A 1 96 ? 13.051 -1.928 -19.089 1.00 74.75 96 LEU A N 1
ATOM 760 C CA . LEU A 1 96 ? 12.100 -0.966 -19.654 1.00 74.75 96 LEU A CA 1
ATOM 761 C C . LEU A 1 96 ? 11.115 -0.431 -18.604 1.00 74.75 96 LEU A C 1
ATOM 763 O O . LEU A 1 96 ? 10.816 0.758 -18.585 1.00 74.75 96 LEU A O 1
ATOM 767 N N . MET A 1 97 ? 10.636 -1.291 -17.700 1.00 67.19 97 MET A N 1
ATOM 768 C CA . MET A 1 97 ? 9.777 -0.857 -16.593 1.00 67.19 97 MET A CA 1
ATOM 769 C C . MET A 1 97 ? 10.508 0.066 -15.617 1.00 67.19 97 MET A C 1
ATOM 771 O O . MET A 1 97 ? 9.918 1.025 -15.132 1.00 67.19 97 MET A O 1
ATOM 775 N N . THR A 1 98 ? 11.781 -0.210 -15.324 1.00 78.06 98 THR A N 1
ATOM 776 C CA . THR A 1 98 ? 12.565 0.615 -14.394 1.00 78.06 98 THR A CA 1
ATOM 777 C C . THR A 1 98 ? 12.844 1.997 -14.988 1.00 78.06 98 THR A C 1
ATOM 779 O O . THR A 1 98 ? 12.754 2.988 -14.273 1.00 78.06 98 THR A O 1
ATOM 782 N N . GLU A 1 99 ? 13.125 2.078 -16.290 1.00 78.38 99 GLU A N 1
ATOM 783 C CA . GLU A 1 99 ? 13.311 3.353 -16.997 1.00 78.38 99 GLU A CA 1
ATOM 784 C C . GLU A 1 99 ? 12.043 4.221 -16.970 1.00 78.38 99 GLU A C 1
ATOM 786 O O . GLU A 1 99 ? 12.121 5.415 -16.680 1.00 78.38 99 GLU A O 1
ATOM 791 N N . GLU A 1 100 ? 10.871 3.622 -17.196 1.00 70.00 100 GLU A N 1
ATOM 792 C CA . GLU A 1 100 ? 9.590 4.339 -17.171 1.00 70.00 100 GLU A CA 1
ATOM 793 C C . GLU A 1 100 ? 9.226 4.822 -15.752 1.00 70.00 100 GLU A C 1
ATOM 795 O O . GLU A 1 100 ? 8.763 5.948 -15.569 1.00 70.00 100 GLU A O 1
ATOM 800 N N . LEU A 1 101 ? 9.474 3.994 -14.727 1.00 71.31 101 LEU A N 1
ATOM 801 C CA . LEU A 1 101 ? 9.228 4.345 -13.321 1.00 71.31 101 LEU A CA 1
ATOM 802 C C . LEU A 1 101 ? 10.116 5.496 -12.832 1.00 71.31 101 LEU A C 1
ATOM 804 O O . LEU A 1 101 ? 9.657 6.333 -12.054 1.00 71.31 101 LEU A O 1
ATOM 808 N N . GLU A 1 102 ? 11.373 5.555 -13.278 1.00 69.94 102 GLU A N 1
ATOM 809 C CA . GLU A 1 102 ? 12.264 6.672 -12.953 1.00 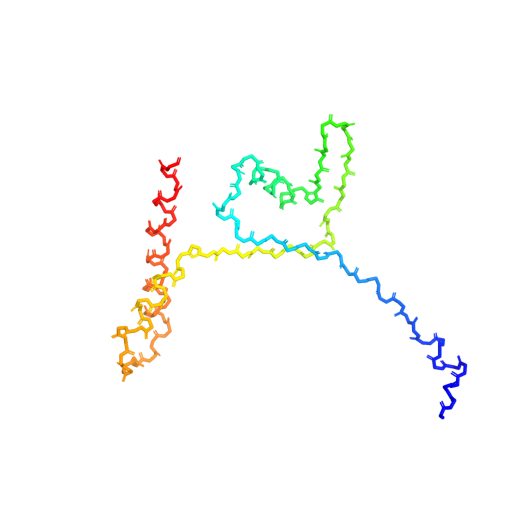69.94 102 GLU A CA 1
ATOM 810 C C . GLU A 1 102 ? 11.808 7.975 -13.625 1.00 69.94 102 GLU A C 1
ATOM 812 O O . GLU A 1 102 ? 11.939 9.035 -13.020 1.00 69.94 102 GLU A O 1
ATOM 817 N N . HIS A 1 103 ? 11.194 7.908 -14.811 1.00 66.94 103 HIS A N 1
ATOM 818 C CA . HIS A 1 103 ? 10.626 9.084 -15.477 1.00 66.94 103 HIS A CA 1
ATOM 819 C C . HIS A 1 103 ? 9.444 9.675 -14.693 1.00 66.94 103 HIS A C 1
ATOM 821 O O . HIS A 1 103 ? 9.388 10.883 -14.472 1.00 66.94 103 HIS A O 1
ATOM 827 N N . PHE A 1 104 ? 8.559 8.812 -14.184 1.00 61.31 104 PHE A N 1
ATOM 828 C CA . PHE A 1 104 ? 7.407 9.198 -13.358 1.00 61.31 104 PHE A CA 1
ATOM 829 C C . PHE A 1 104 ? 7.774 9.796 -11.992 1.00 61.31 104 PHE A C 1
ATOM 831 O O . PHE A 1 104 ? 6.959 10.494 -11.403 1.00 61.31 104 PHE A O 1
ATOM 838 N N . ARG A 1 105 ? 8.971 9.524 -11.454 1.00 57.53 105 ARG A N 1
ATOM 839 C CA . ARG A 1 105 ? 9.429 10.095 -10.172 1.00 57.53 105 ARG A CA 1
ATOM 840 C C . ARG A 1 105 ? 9.884 11.554 -10.276 1.00 57.53 105 ARG A C 1
ATOM 842 O O . ARG A 1 105 ? 10.118 12.173 -9.238 1.00 57.53 105 ARG A O 1
ATOM 849 N N . THR A 1 106 ? 10.088 12.061 -11.489 1.00 53.91 106 THR A N 1
ATOM 850 C CA . THR A 1 106 ? 10.648 13.397 -11.751 1.00 53.91 106 THR A CA 1
ATOM 851 C C . THR A 1 106 ? 9.620 14.483 -12.066 1.00 53.91 106 THR A C 1
ATOM 853 O O . THR A 1 106 ? 10.011 15.651 -12.077 1.00 53.91 106 THR A O 1
ATOM 856 N N . ASP A 1 107 ? 8.354 14.118 -12.267 1.00 45.31 107 ASP A N 1
ATOM 857 C CA . ASP A 1 107 ? 7.212 15.028 -12.455 1.00 45.31 107 ASP A CA 1
ATOM 858 C C . ASP A 1 107 ? 6.353 15.108 -11.177 1.00 45.31 107 ASP A C 1
ATOM 860 O O . ASP A 1 107 ? 5.784 16.194 -10.912 1.00 45.31 107 ASP A O 1
#

Organism: Punica granatum (NCBI:txid22663)

Radius of gyration: 22.13 Å; chains: 1; bounding box: 54×45×50 Å